Protein AF-A0A7X1X136-F1 (afdb_monomer)

Secondary structure (DSSP, 8-state):
-HHHHHHHHHHHHHHHHHHHHHH---HHHHHHHHHHHHHHHHHHHHHHHHHHHHHHHHHTT-HHHHHHHHHHHHHHHHHHHHHTGGGHHHHHHHHHHHHHHHHHHHHHHHHH-

Organism: NCBI:txid1608996

Mean predicted aligned error: 2.96 Å

Radius of gyration: 16.22 Å; Cα contacts (8 Å, |Δi|>4): 99; chains: 1; bounding box: 38×26×45 Å

Solvent-accessible surface area (backbone atoms only — not comparable to full-atom values): 5986 Å² total; per-residue (Å²): 107,71,68,58,19,51,51,50,20,52,44,31,68,77,42,34,67,61,56,47,55,77,73,49,89,52,64,74,59,44,59,55,52,58,76,46,35,68,60,62,17,50,40,43,66,48,41,48,50,30,54,54,48,51,52,51,34,58,74,67,66,40,58,71,57,56,52,51,25,48,53,53,21,47,67,66,34,45,63,56,34,61,74,26,58,87,54,51,70,61,22,52,51,52,34,50,54,51,31,34,46,38,34,27,51,41,45,47,55,62,70,78,103

Sequence (113 aa):
SLLASVAFALLFLFGGHLFVQMQTDIASVRETAFQYLPYLAVLPLIAVWSYLLDGLFIGATRAREMRNAMVISVVIAFPVAWALHGFGNHGLWISFLLFMVLRSATLGVYAWR

pLDDT: mean 95.97, std 2.24, range [80.62, 98.19]

Structure (mmCIF, N/CA/C/O backbone):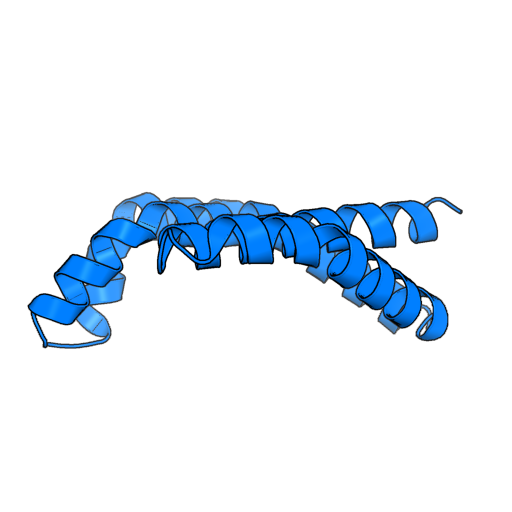
data_AF-A0A7X1X136-F1
#
_entry.id   AF-A0A7X1X136-F1
#
loop_
_atom_site.group_PDB
_atom_site.id
_atom_site.type_symbol
_atom_site.label_atom_id
_atom_site.label_alt_id
_atom_site.label_comp_id
_atom_site.label_asym_id
_atom_site.label_entity_id
_atom_site.label_seq_id
_atom_site.pdbx_PDB_ins_code
_atom_site.Cartn_x
_atom_site.Cartn_y
_atom_site.Cartn_z
_atom_site.occupancy
_atom_site.B_iso_or_equiv
_atom_site.auth_seq_id
_atom_site.auth_comp_id
_atom_site.auth_asym_id
_atom_site.auth_atom_id
_atom_site.pdbx_PDB_model_num
ATOM 1 N N . SER A 1 1 ? 10.462 -10.800 2.341 1.00 87.44 1 SER A N 1
ATOM 2 C CA . SER A 1 1 ? 10.333 -12.240 2.023 1.00 87.44 1 SER A CA 1
ATOM 3 C C . SER A 1 1 ? 8.859 -12.609 2.013 1.00 87.44 1 SER A C 1
ATOM 5 O O . SER A 1 1 ? 8.148 -12.136 2.893 1.00 87.44 1 SER A O 1
ATOM 7 N N . LEU A 1 2 ? 8.406 -13.434 1.061 1.00 92.56 2 LEU A N 1
ATOM 8 C CA . LEU A 1 2 ? 7.006 -13.877 0.972 1.00 92.56 2 LEU A CA 1
ATOM 9 C C . LEU A 1 2 ? 6.561 -14.644 2.226 1.00 92.56 2 LEU A C 1
ATOM 11 O O . LEU A 1 2 ? 5.459 -14.419 2.712 1.00 92.56 2 LEU A O 1
ATOM 15 N N . LEU A 1 3 ? 7.440 -15.473 2.801 1.00 95.38 3 LEU A N 1
ATOM 16 C CA . LEU A 1 3 ? 7.163 -16.191 4.052 1.00 95.38 3 LEU A CA 1
ATOM 17 C C . LEU A 1 3 ? 6.850 -15.230 5.202 1.00 95.38 3 LEU A C 1
ATOM 19 O O . LEU A 1 3 ? 5.877 -15.427 5.921 1.00 95.38 3 LEU A O 1
ATOM 23 N N . ALA A 1 4 ? 7.641 -14.161 5.338 1.00 94.56 4 ALA A N 1
ATOM 24 C CA . ALA A 1 4 ? 7.391 -13.136 6.346 1.00 94.56 4 ALA A CA 1
ATOM 25 C C . ALA A 1 4 ? 6.054 -12.426 6.091 1.00 94.56 4 ALA A C 1
ATOM 27 O O . ALA A 1 4 ? 5.291 -12.219 7.026 1.00 94.56 4 ALA A O 1
ATOM 28 N N . SER A 1 5 ? 5.729 -12.109 4.835 1.00 94.88 5 SER A N 1
ATOM 29 C CA . SER A 1 5 ? 4.442 -11.501 4.482 1.00 94.88 5 SER A CA 1
ATOM 30 C C . SER A 1 5 ? 3.249 -12.391 4.814 1.00 94.88 5 SER A C 1
ATOM 32 O O . SER A 1 5 ? 2.268 -11.895 5.357 1.00 94.88 5 SER A O 1
ATOM 34 N N . VAL A 1 6 ? 3.335 -13.696 4.538 1.00 96.69 6 VAL A N 1
ATOM 35 C CA . VAL A 1 6 ? 2.301 -14.669 4.922 1.00 96.69 6 VAL A CA 1
ATOM 36 C C . VAL A 1 6 ? 2.193 -14.763 6.441 1.00 96.69 6 VAL A C 1
ATOM 38 O O . VAL A 1 6 ? 1.088 -14.706 6.972 1.00 96.69 6 VAL A O 1
ATOM 41 N N . ALA A 1 7 ? 3.322 -14.831 7.150 1.00 96.81 7 ALA A N 1
ATOM 42 C CA . ALA A 1 7 ? 3.330 -14.850 8.608 1.00 96.81 7 ALA A CA 1
ATOM 43 C C . ALA A 1 7 ? 2.659 -13.598 9.193 1.00 96.81 7 ALA A C 1
ATOM 45 O O . ALA A 1 7 ? 1.776 -13.734 10.033 1.00 96.81 7 ALA A O 1
ATOM 46 N N . PHE A 1 8 ? 3.002 -12.398 8.709 1.00 95.31 8 PHE A N 1
ATOM 47 C CA . PHE A 1 8 ? 2.366 -11.146 9.131 1.00 95.31 8 PHE A CA 1
ATOM 48 C C . PHE A 1 8 ? 0.878 -11.095 8.781 1.00 95.31 8 PHE A C 1
ATOM 50 O O . PHE A 1 8 ? 0.086 -10.653 9.607 1.00 95.31 8 PHE A O 1
ATOM 57 N N . ALA A 1 9 ? 0.482 -11.576 7.601 1.00 95.94 9 ALA A N 1
ATOM 58 C CA . ALA A 1 9 ? -0.923 -11.640 7.215 1.00 95.94 9 ALA A CA 1
ATOM 59 C C . ALA A 1 9 ? -1.734 -12.513 8.185 1.00 95.94 9 ALA A C 1
ATOM 61 O O . ALA A 1 9 ? -2.779 -12.082 8.667 1.00 95.94 9 ALA A O 1
ATOM 62 N N . LEU A 1 10 ? -1.224 -13.698 8.540 1.00 96.00 10 LEU A N 1
ATOM 63 C CA . LEU A 1 10 ? -1.850 -14.571 9.540 1.00 96.00 10 LEU A CA 1
ATOM 64 C C . LEU A 1 10 ? -1.849 -13.923 10.934 1.00 96.00 10 LEU A C 1
ATOM 66 O O . LEU A 1 10 ? -2.856 -13.978 11.638 1.00 96.00 10 LEU A O 1
ATOM 70 N N . LEU A 1 11 ? -0.755 -13.258 11.315 1.00 96.44 11 LEU A N 1
ATOM 71 C CA . LEU A 1 11 ? -0.641 -12.548 12.592 1.00 96.44 11 LEU A CA 1
ATOM 72 C C . LEU A 1 11 ? -1.698 -11.450 12.725 1.00 96.44 11 LEU A C 1
ATOM 74 O O . LEU A 1 11 ? -2.326 -11.338 13.770 1.00 96.44 11 LEU A O 1
ATOM 78 N N . PHE A 1 12 ? -1.939 -10.668 11.675 1.00 94.94 12 PHE A N 1
ATOM 79 C CA . PHE A 1 12 ? -2.977 -9.639 11.692 1.00 94.94 12 PHE A CA 1
ATOM 80 C C . PHE A 1 12 ? -4.386 -10.212 11.548 1.00 94.94 12 PHE A C 1
ATOM 82 O O . PHE A 1 12 ? -5.315 -9.669 12.143 1.00 94.94 12 PHE A O 1
ATOM 89 N N . LEU A 1 13 ? -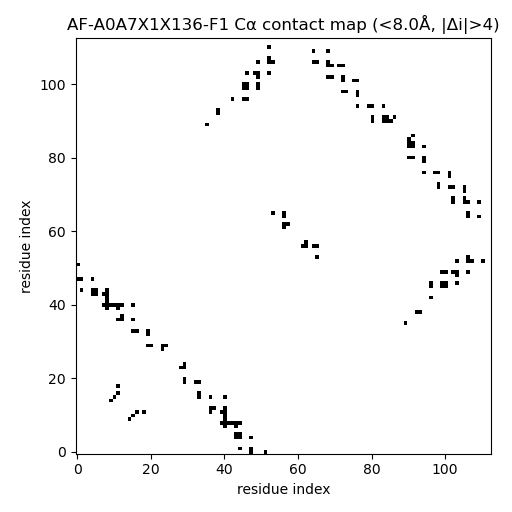4.553 -11.325 10.830 1.00 93.81 13 LEU A N 1
ATOM 90 C CA . LEU A 1 13 ? -5.845 -11.997 10.710 1.00 93.81 13 LEU A CA 1
ATOM 91 C C . LEU A 1 13 ? -6.330 -12.549 12.060 1.00 93.81 13 LEU A C 1
ATOM 93 O O . LEU A 1 13 ? -7.495 -12.369 12.405 1.00 93.81 13 LEU A O 1
ATOM 97 N N . PHE A 1 14 ? -5.445 -13.179 12.839 1.00 95.50 14 PHE A N 1
ATOM 98 C CA . PHE A 1 14 ? -5.809 -13.805 14.118 1.00 95.50 14 PHE A CA 1
ATOM 99 C C . PHE A 1 14 ? -5.515 -12.929 15.344 1.00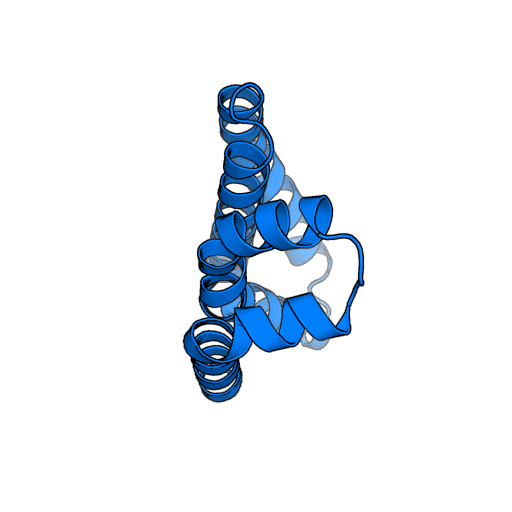 95.50 14 PHE A C 1
ATOM 101 O O . PHE A 1 14 ? -6.263 -12.951 16.317 1.00 95.50 14 PHE A O 1
ATOM 108 N N . GLY A 1 15 ? -4.441 -12.141 15.308 1.00 96.06 15 GLY A N 1
ATOM 109 C CA . GLY A 1 15 ? -3.969 -11.295 16.410 1.00 96.06 15 GLY A CA 1
ATOM 110 C C . GLY A 1 15 ? -4.228 -9.797 16.224 1.00 96.06 15 GLY A C 1
ATOM 111 O O . GLY A 1 15 ? -3.862 -9.005 17.091 1.00 96.06 15 GLY A O 1
ATOM 112 N N . GLY A 1 16 ? -4.867 -9.381 15.125 1.00 95.31 16 GLY A N 1
ATOM 113 C CA . GLY A 1 16 ? -5.069 -7.966 14.798 1.00 95.31 16 GLY A CA 1
ATOM 114 C C . GLY A 1 16 ? -5.852 -7.182 15.853 1.00 95.31 16 GLY A C 1
ATOM 115 O O . GLY A 1 16 ? -5.537 -6.024 16.113 1.00 95.31 16 GLY A O 1
ATOM 116 N N . HIS A 1 17 ? -6.823 -7.816 16.517 1.00 95.69 17 HIS A N 1
ATOM 117 C CA . HIS A 1 17 ? -7.596 -7.163 17.576 1.00 95.69 17 HIS A CA 1
ATOM 118 C C . HIS A 1 17 ? -6.729 -6.829 18.795 1.00 95.69 17 HIS A C 1
ATOM 120 O O . HIS A 1 17 ? -6.782 -5.705 19.291 1.00 95.69 17 HIS A O 1
ATOM 126 N N . LEU A 1 18 ? -5.883 -7.768 19.235 1.00 96.69 18 LEU A N 1
ATOM 127 C CA . LEU A 1 18 ? -4.930 -7.532 20.321 1.00 96.69 18 LEU A CA 1
ATOM 128 C C . LEU A 1 18 ? -3.919 -6.446 19.932 1.00 96.69 18 LEU A C 1
ATOM 130 O O . LEU A 1 18 ? -3.643 -5.550 20.723 1.00 96.69 18 LEU A O 1
ATOM 134 N N . PHE A 1 19 ? -3.416 -6.482 18.694 1.00 96.38 19 PHE A N 1
ATOM 135 C CA . PHE A 1 19 ? -2.511 -5.457 18.171 1.00 96.38 19 PHE A CA 1
ATOM 136 C C . PHE A 1 19 ? -3.115 -4.048 18.238 1.00 96.38 19 PHE A C 1
ATOM 138 O O . PHE A 1 19 ? -2.482 -3.127 18.744 1.00 96.38 19 PHE A O 1
ATOM 145 N N . VAL A 1 20 ? -4.359 -3.880 17.785 1.00 96.94 20 VAL A N 1
ATOM 146 C CA . VAL A 1 20 ? -5.069 -2.593 17.850 1.00 96.94 20 VAL A CA 1
ATOM 147 C C . VAL A 1 20 ? -5.328 -2.166 19.299 1.00 96.94 20 VAL A C 1
ATOM 149 O O . VAL A 1 20 ? -5.223 -0.981 19.613 1.00 96.94 20 VAL A O 1
ATOM 152 N N . GLN A 1 21 ? -5.623 -3.108 20.200 1.00 96.38 21 GLN A N 1
ATOM 153 C CA . GLN A 1 21 ? -5.821 -2.806 21.620 1.00 96.38 21 GLN A CA 1
ATOM 154 C C . GLN A 1 21 ? -4.550 -2.275 22.293 1.00 96.38 21 GLN A C 1
ATOM 156 O O . GLN A 1 21 ? -4.646 -1.358 23.103 1.00 96.38 21 GLN A O 1
ATOM 161 N N . MET A 1 22 ? -3.370 -2.773 21.918 1.00 97.00 22 MET A N 1
ATOM 162 C CA . MET A 1 22 ? -2.088 -2.284 22.446 1.00 97.00 22 MET A CA 1
ATOM 163 C C . MET A 1 22 ? -1.741 -0.852 21.999 1.00 97.00 22 MET A C 1
ATOM 165 O O . MET A 1 22 ? -0.895 -0.211 22.617 1.00 97.00 22 MET A O 1
ATOM 169 N N . GLN A 1 23 ? -2.398 -0.336 20.955 1.00 96.94 23 GLN A N 1
ATOM 170 C CA . GLN A 1 23 ? -2.027 0.926 20.303 1.00 96.94 23 GLN A CA 1
ATOM 171 C C . GLN A 1 23 ? -2.765 2.149 20.839 1.00 96.94 23 GLN A C 1
ATOM 173 O O . GLN A 1 23 ? -2.282 3.272 20.709 1.00 96.94 23 GLN A O 1
ATOM 178 N N . THR A 1 24 ? -3.949 1.963 21.409 1.00 96.06 24 THR A N 1
ATOM 179 C CA . THR A 1 24 ? -4.769 3.055 21.938 1.00 96.06 24 THR A CA 1
ATOM 180 C C . THR A 1 24 ? -5.807 2.501 22.894 1.00 96.06 24 THR A C 1
ATOM 182 O O . THR A 1 24 ? -6.306 1.411 22.645 1.00 96.06 24 THR A O 1
ATOM 185 N N . ASP A 1 25 ? -6.185 3.256 23.925 1.00 96.25 25 ASP A N 1
ATOM 186 C CA . ASP A 1 25 ? -7.279 2.913 24.847 1.00 96.25 25 ASP A CA 1
ATOM 187 C C . ASP A 1 25 ? -8.633 3.523 24.464 1.00 96.25 25 ASP A C 1
ATOM 189 O O . ASP A 1 25 ? -9.648 3.268 25.112 1.00 96.25 25 ASP A O 1
ATOM 193 N N . ILE A 1 26 ? -8.686 4.301 23.381 1.00 98.06 26 ILE A N 1
ATOM 194 C CA . ILE A 1 26 ? -9.915 4.963 22.941 1.00 98.06 26 ILE A CA 1
ATOM 195 C C . ILE A 1 26 ? -10.808 3.950 22.210 1.00 98.06 26 ILE A C 1
ATOM 197 O O . ILE A 1 26 ? -10.496 3.516 21.099 1.00 98.06 26 ILE A O 1
ATOM 201 N N . ALA A 1 27 ? -11.949 3.603 22.816 1.00 96.62 27 ALA A N 1
ATOM 202 C CA . ALA A 1 27 ? -12.866 2.580 22.303 1.00 96.62 27 ALA A CA 1
ATOM 203 C C . ALA A 1 27 ? -13.343 2.851 20.864 1.00 96.62 27 ALA A C 1
ATOM 205 O O . ALA A 1 27 ? -13.250 1.971 20.012 1.00 96.62 27 ALA A O 1
ATOM 206 N N . SER A 1 28 ? -13.753 4.086 20.560 1.00 96.88 28 SER A N 1
ATOM 207 C CA . SER A 1 28 ? -14.221 4.470 19.218 1.00 96.88 28 SER A CA 1
ATOM 208 C C . SER A 1 28 ? -13.139 4.338 18.137 1.00 96.88 28 SER A C 1
ATOM 210 O O . SER A 1 28 ? -13.432 3.991 16.989 1.00 96.88 28 SER A O 1
ATOM 212 N N . VAL A 1 29 ? -11.870 4.563 18.494 1.00 96.31 29 VAL A N 1
ATOM 213 C CA . VAL A 1 29 ? -10.732 4.388 17.578 1.00 96.31 29 VAL A CA 1
ATOM 214 C C . VAL A 1 29 ? -10.474 2.903 17.329 1.00 96.31 29 VAL A C 1
ATOM 216 O O . VAL A 1 29 ? -10.262 2.512 16.181 1.00 96.31 29 VAL A O 1
ATOM 219 N N . ARG A 1 30 ? -10.547 2.062 18.372 1.00 96.94 30 ARG A N 1
ATOM 220 C CA . ARG A 1 30 ? -10.403 0.601 18.245 1.00 96.94 30 ARG A CA 1
ATOM 221 C C . ARG A 1 30 ? -11.483 0.008 17.344 1.00 96.94 30 ARG A C 1
ATOM 223 O O . ARG A 1 30 ? -11.147 -0.706 16.406 1.00 96.94 30 ARG A O 1
ATOM 230 N N . GLU A 1 31 ? -12.750 0.342 17.589 1.00 96.44 31 GLU A N 1
ATOM 231 C CA . GLU A 1 31 ? -13.882 -0.135 16.780 1.00 96.44 31 GLU A CA 1
ATOM 232 C C . GLU A 1 31 ? -13.709 0.224 15.305 1.00 96.44 31 GLU A C 1
ATOM 234 O O . GLU A 1 31 ? -13.876 -0.628 14.432 1.00 96.44 31 GLU A O 1
ATOM 239 N N . THR A 1 32 ? -13.289 1.461 15.034 1.00 96.00 32 THR A N 1
ATOM 240 C CA . THR A 1 32 ? -12.975 1.904 13.675 1.00 96.00 32 THR A CA 1
ATOM 241 C C . THR A 1 32 ? -11.833 1.075 13.087 1.00 96.00 32 THR A C 1
ATOM 243 O O . THR A 1 32 ? -11.960 0.552 11.987 1.00 96.00 32 THR A O 1
ATOM 246 N N . ALA A 1 33 ? -10.723 0.903 13.807 1.00 96.19 33 ALA A N 1
ATOM 247 C CA . ALA A 1 33 ? -9.563 0.156 13.322 1.0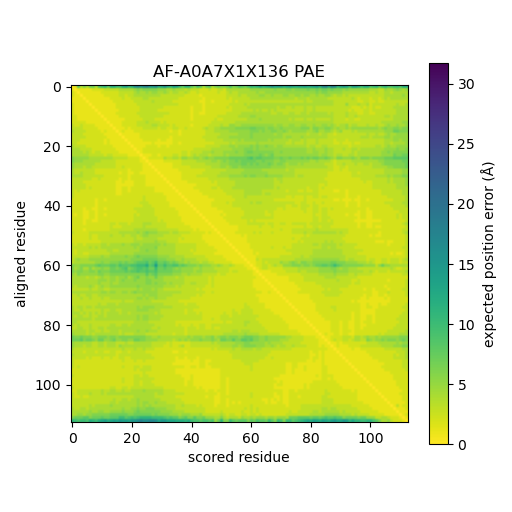0 96.19 33 ALA A CA 1
ATOM 248 C C . ALA A 1 33 ? -9.870 -1.328 13.052 1.00 96.19 33 ALA A C 1
ATOM 250 O O . ALA A 1 33 ? -9.384 -1.874 12.059 1.00 96.19 33 ALA A O 1
ATOM 251 N N . PHE A 1 34 ? -10.711 -1.968 13.870 1.00 96.88 34 PHE A N 1
ATOM 252 C CA . PHE A 1 34 ? -11.129 -3.358 13.664 1.00 96.88 34 PHE A CA 1
ATOM 253 C C . PHE A 1 34 ? -11.820 -3.562 12.311 1.00 96.88 34 PHE A C 1
ATOM 255 O O . PHE A 1 34 ? -11.545 -4.552 11.634 1.00 96.88 34 PHE A O 1
ATOM 262 N N . GLN A 1 35 ? -12.633 -2.598 11.862 1.00 96.94 35 GLN A N 1
ATOM 263 C CA . GLN A 1 35 ? -13.298 -2.656 10.552 1.00 96.94 35 GLN A CA 1
ATOM 264 C C . GLN A 1 35 ? -12.303 -2.708 9.380 1.00 96.94 35 GLN A C 1
ATOM 266 O O . GLN A 1 35 ? -12.617 -3.265 8.328 1.00 96.94 35 GLN A O 1
ATOM 271 N N . TYR A 1 36 ? -11.096 -2.156 9.551 1.00 96.94 36 TYR A N 1
ATOM 272 C CA . TYR A 1 36 ? -10.076 -2.099 8.500 1.00 96.94 36 TYR A CA 1
ATOM 273 C C . TYR A 1 36 ? -8.967 -3.150 8.647 1.00 96.94 36 TYR A C 1
ATOM 275 O O . TYR A 1 36 ? -8.086 -3.224 7.787 1.00 96.94 36 TYR A O 1
ATOM 283 N N . LEU A 1 37 ? -9.024 -4.009 9.672 1.00 96.25 37 LEU A N 1
ATOM 284 C CA . LEU A 1 37 ? -8.067 -5.105 9.859 1.00 96.25 37 LEU A CA 1
ATOM 285 C C . LEU A 1 37 ? -7.902 -6.012 8.630 1.00 96.25 37 LEU A C 1
ATOM 287 O O . LEU A 1 37 ? -6.760 -6.364 8.342 1.00 96.25 37 LEU A O 1
ATOM 291 N N . PRO A 1 38 ? -8.954 -6.362 7.858 1.00 96.62 38 PRO A N 1
ATOM 292 C CA . PRO A 1 38 ? -8.777 -7.181 6.659 1.00 96.62 38 PRO A CA 1
ATOM 293 C C . PRO A 1 38 ? -7.836 -6.549 5.622 1.00 96.62 38 PRO A C 1
ATOM 295 O O . PRO A 1 38 ? -7.001 -7.245 5.042 1.00 96.62 38 PRO A O 1
ATOM 298 N N . TYR A 1 39 ? -7.912 -5.226 5.428 1.00 97.75 39 TYR A N 1
ATOM 299 C CA . TYR A 1 39 ? -7.007 -4.503 4.527 1.00 97.75 39 TYR A CA 1
ATOM 300 C C . TYR A 1 39 ? -5.567 -4.528 5.042 1.00 97.75 39 TYR A C 1
ATOM 302 O O . TYR A 1 39 ? -4.624 -4.740 4.278 1.00 97.75 39 TYR A O 1
ATOM 310 N N . LEU A 1 40 ? -5.400 -4.358 6.353 1.00 96.19 40 LEU A N 1
ATOM 311 C CA . LEU A 1 40 ? -4.100 -4.415 7.006 1.00 96.19 40 LEU A CA 1
ATOM 312 C C . LEU A 1 40 ? -3.492 -5.828 6.937 1.00 96.19 40 LEU A C 1
ATOM 314 O O . LEU A 1 40 ? -2.292 -5.962 6.715 1.00 96.19 40 LEU A O 1
ATOM 318 N N . ALA A 1 41 ? -4.310 -6.876 7.048 1.00 96.56 41 ALA A N 1
ATOM 319 C CA . ALA A 1 41 ? -3.873 -8.266 6.947 1.00 96.56 41 ALA A CA 1
ATOM 320 C C . ALA A 1 41 ? -3.435 -8.653 5.525 1.00 96.56 41 ALA A C 1
ATOM 322 O O . ALA A 1 41 ? -2.461 -9.385 5.367 1.00 96.56 41 ALA A O 1
ATOM 323 N N . VAL A 1 42 ? -4.105 -8.154 4.478 1.00 97.25 42 VAL A N 1
ATOM 324 C CA . VAL A 1 42 ? -3.721 -8.451 3.082 1.00 97.25 42 VAL A CA 1
ATOM 325 C C . VAL A 1 42 ? -2.543 -7.600 2.592 1.00 97.25 42 VAL A C 1
ATOM 327 O O . VAL A 1 42 ? -1.798 -8.027 1.707 1.00 97.25 42 VAL A O 1
ATOM 330 N N . LEU A 1 43 ? -2.327 -6.416 3.178 1.00 97.25 43 LEU A N 1
ATOM 331 C CA . LEU A 1 43 ? -1.293 -5.468 2.755 1.00 97.25 43 LEU A CA 1
ATOM 332 C C . LEU A 1 43 ? 0.107 -6.101 2.598 1.00 97.25 43 LEU A C 1
ATOM 334 O O . LEU A 1 43 ? 0.713 -5.882 1.546 1.00 97.25 43 LEU A O 1
ATOM 338 N N . PRO A 1 44 ? 0.642 -6.904 3.545 1.00 96.56 44 PRO A N 1
ATOM 339 C CA . PRO A 1 44 ? 1.965 -7.514 3.403 1.00 96.56 44 PRO A CA 1
ATOM 340 C C . PRO A 1 44 ? 2.101 -8.429 2.182 1.00 96.56 44 PRO A C 1
ATOM 342 O O . PRO A 1 44 ? 3.191 -8.522 1.618 1.00 96.56 44 PRO A O 1
ATOM 345 N N . LEU A 1 45 ? 1.022 -9.104 1.771 1.00 97.25 45 LEU A N 1
ATOM 346 C CA . LEU A 1 45 ? 1.009 -10.001 0.608 1.00 97.25 45 LEU A CA 1
ATOM 347 C C . LEU A 1 45 ? 1.054 -9.226 -0.710 1.00 97.25 45 LEU A C 1
ATOM 349 O O . LEU A 1 45 ? 1.641 -9.693 -1.684 1.00 97.25 45 LEU A O 1
ATOM 353 N N . ILE A 1 46 ? 0.455 -8.037 -0.727 1.00 97.50 46 ILE A N 1
ATOM 354 C CA . ILE A 1 46 ? 0.439 -7.150 -1.889 1.00 97.50 46 ILE A CA 1
ATOM 355 C C . ILE A 1 46 ? 1.758 -6.369 -1.979 1.00 97.50 46 ILE A C 1
ATOM 357 O O . ILE A 1 46 ? 2.411 -6.362 -3.018 1.00 97.50 46 ILE A O 1
ATOM 361 N N . ALA A 1 47 ? 2.192 -5.747 -0.881 1.00 96.69 47 ALA A N 1
ATOM 362 C CA . ALA A 1 47 ? 3.329 -4.827 -0.878 1.00 96.69 47 ALA A CA 1
ATOM 363 C C . ALA A 1 47 ? 4.702 -5.518 -1.006 1.00 96.69 47 ALA A C 1
ATOM 365 O O . ALA A 1 47 ? 5.684 -4.878 -1.394 1.00 96.69 47 ALA A O 1
ATOM 366 N N . VAL A 1 48 ? 4.803 -6.821 -0.706 1.00 97.19 48 VAL A N 1
ATOM 367 C CA . VAL A 1 48 ? 6.082 -7.558 -0.760 1.00 97.19 48 VAL A CA 1
ATOM 368 C C . VAL A 1 48 ? 6.753 -7.486 -2.127 1.00 97.19 48 VAL A C 1
ATOM 370 O O . VAL A 1 48 ? 7.978 -7.395 -2.204 1.00 97.19 48 VAL A O 1
ATOM 373 N N . TRP A 1 49 ? 5.961 -7.484 -3.197 1.00 96.81 49 TRP A N 1
ATOM 374 C CA . TRP A 1 49 ? 6.456 -7.462 -4.567 1.00 96.81 49 TRP A CA 1
ATOM 375 C C . TRP A 1 49 ? 7.078 -6.114 -4.915 1.00 96.81 49 TRP A C 1
ATOM 377 O O . TRP A 1 49 ? 8.177 -6.077 -5.462 1.00 96.81 49 TRP A O 1
ATOM 387 N N . SER A 1 50 ? 6.427 -5.004 -4.541 1.00 94.56 50 SER A N 1
ATOM 388 C CA . SER A 1 50 ? 7.000 -3.670 -4.743 1.00 94.56 50 SER A CA 1
ATOM 389 C C . SER A 1 50 ? 8.292 -3.498 -3.954 1.00 94.56 50 SER A C 1
ATOM 391 O O . SER A 1 50 ? 9.257 -3.005 -4.514 1.00 94.56 50 SER A O 1
ATOM 393 N N . TYR A 1 51 ? 8.363 -3.975 -2.707 1.00 94.62 51 TYR A N 1
ATOM 394 C CA . TYR A 1 51 ? 9.582 -3.837 -1.903 1.00 94.62 51 TYR A CA 1
ATOM 395 C C . TYR A 1 51 ? 10.743 -4.700 -2.410 1.00 94.62 51 TYR A C 1
ATOM 397 O O . TYR A 1 51 ? 11.894 -4.267 -2.366 1.00 94.62 51 TYR A O 1
ATOM 405 N N . LEU A 1 52 ? 10.461 -5.908 -2.909 1.00 95.44 52 LEU A N 1
ATOM 406 C CA . LEU A 1 52 ? 11.482 -6.763 -3.520 1.00 95.44 52 LEU A CA 1
ATOM 407 C C . LEU A 1 52 ? 12.053 -6.113 -4.783 1.00 95.44 52 LEU A C 1
ATOM 409 O O . LEU A 1 52 ? 13.271 -6.062 -4.954 1.00 95.44 52 LEU A O 1
ATOM 413 N N . LEU A 1 53 ? 11.174 -5.596 -5.644 1.00 95.31 53 LEU A N 1
ATOM 414 C CA . LEU A 1 53 ? 11.581 -4.917 -6.867 1.00 95.31 53 LEU A CA 1
ATOM 415 C C . LEU A 1 53 ? 12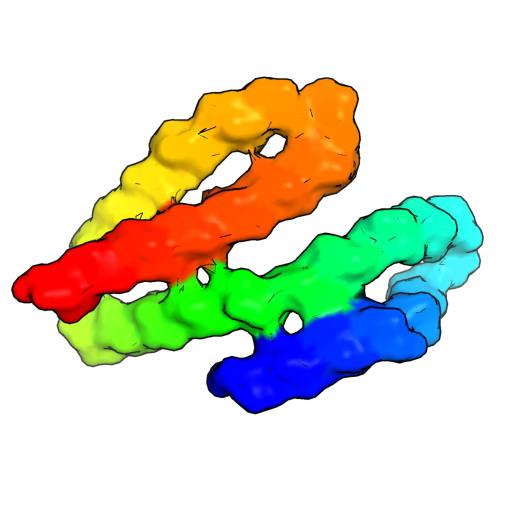.314 -3.609 -6.552 1.00 95.31 53 LEU A C 1
ATOM 417 O O . LEU A 1 53 ? 13.385 -3.392 -7.102 1.00 95.31 53 LEU A O 1
ATOM 421 N N . ASP A 1 54 ? 11.829 -2.787 -5.620 1.00 94.25 54 ASP A N 1
ATOM 422 C CA . ASP A 1 54 ? 12.532 -1.575 -5.177 1.00 94.25 54 ASP A CA 1
ATOM 423 C C . ASP A 1 54 ? 13.983 -1.907 -4.767 1.00 94.25 54 ASP A C 1
AT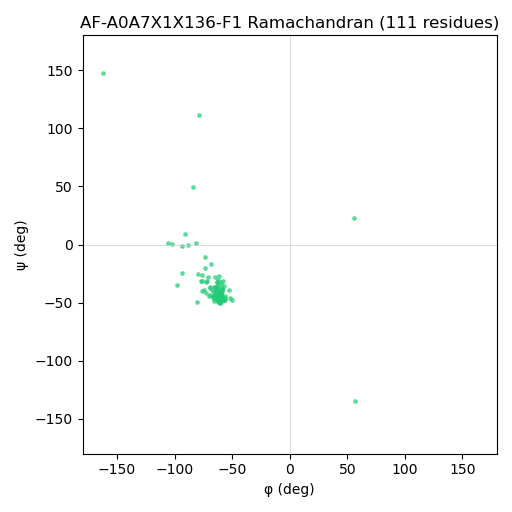OM 425 O O . ASP A 1 54 ? 14.919 -1.262 -5.235 1.00 94.25 54 ASP A O 1
ATOM 429 N N . GLY A 1 55 ? 14.194 -2.970 -3.979 1.00 93.81 55 GLY A N 1
ATOM 430 C CA . GLY A 1 55 ? 15.533 -3.436 -3.599 1.00 93.81 55 GLY A CA 1
ATOM 431 C C . GLY A 1 55 ? 16.408 -3.843 -4.792 1.00 93.81 55 GLY A C 1
ATOM 432 O O . GLY A 1 55 ? 17.583 -3.476 -4.844 1.00 93.81 55 GLY A O 1
ATOM 433 N N . LEU A 1 56 ? 15.835 -4.540 -5.779 1.00 94.81 56 LEU A N 1
ATOM 434 C CA . LEU A 1 56 ? 16.521 -4.904 -7.025 1.00 94.81 56 LEU A CA 1
ATOM 435 C C . LEU A 1 56 ? 16.949 -3.663 -7.824 1.00 94.81 56 LEU A C 1
ATOM 437 O O . LEU A 1 56 ? 18.105 -3.560 -8.229 1.00 94.81 56 LEU A O 1
ATOM 441 N N . PHE A 1 57 ? 16.036 -2.714 -8.044 1.00 94.50 57 PHE A N 1
ATOM 442 C CA . PHE A 1 57 ? 16.308 -1.503 -8.827 1.00 94.50 57 PHE A CA 1
ATOM 443 C C . PHE A 1 57 ? 17.302 -0.573 -8.125 1.00 94.50 57 PHE A C 1
ATOM 445 O O . PHE A 1 57 ? 18.177 -0.011 -8.788 1.00 94.50 57 PHE A O 1
ATOM 452 N N . ILE A 1 58 ? 17.204 -0.434 -6.799 1.00 94.19 58 ILE A N 1
ATOM 453 C CA . ILE A 1 58 ? 18.167 0.324 -5.992 1.00 94.19 58 ILE A CA 1
ATOM 454 C C . ILE A 1 58 ? 19.550 -0.329 -6.076 1.00 94.19 58 ILE A C 1
ATOM 456 O O . ILE A 1 58 ? 20.522 0.365 -6.371 1.00 94.19 58 ILE A O 1
ATOM 460 N N . GLY A 1 59 ? 19.639 -1.652 -5.894 1.00 95.06 59 GLY A 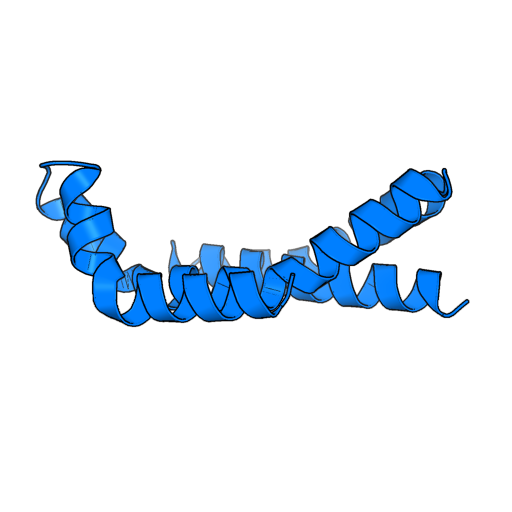N 1
ATOM 461 C CA . GLY A 1 59 ? 20.899 -2.396 -5.998 1.00 95.06 59 GLY A CA 1
ATOM 462 C C . GLY A 1 59 ? 21.530 -2.320 -7.392 1.00 95.06 59 GLY A C 1
ATOM 463 O O . GLY A 1 59 ? 22.746 -2.214 -7.514 1.00 95.06 59 GLY A O 1
ATOM 464 N N . ALA A 1 60 ? 20.709 -2.289 -8.444 1.00 94.00 60 ALA A N 1
ATOM 465 C CA . ALA A 1 60 ? 21.148 -2.091 -9.825 1.00 94.00 60 ALA A CA 1
ATOM 466 C C . ALA A 1 60 ? 21.396 -0.614 -10.193 1.00 94.00 60 ALA A C 1
ATOM 468 O O . ALA A 1 60 ? 21.709 -0.315 -11.345 1.00 94.00 60 ALA A O 1
ATOM 469 N N . THR A 1 61 ? 21.232 0.335 -9.262 1.00 94.69 61 THR A N 1
ATOM 470 C CA . THR A 1 61 ? 21.344 1.792 -9.493 1.00 94.69 61 THR A CA 1
ATOM 471 C C . THR A 1 61 ? 20.417 2.337 -10.595 1.00 94.69 61 THR A C 1
ATOM 473 O O . THR A 1 61 ? 20.623 3.420 -11.143 1.00 94.69 61 THR A O 1
ATOM 476 N N . ARG A 1 62 ? 19.324 1.624 -10.891 1.00 92.88 62 ARG A N 1
ATOM 477 C CA . ARG A 1 62 ? 18.336 1.925 -11.943 1.00 92.88 62 ARG A CA 1
ATOM 478 C C . ARG A 1 62 ? 17.263 2.926 -11.468 1.00 92.88 62 ARG A C 1
ATOM 480 O O . ARG A 1 62 ? 16.058 2.737 -11.643 1.00 92.88 62 ARG A O 1
ATOM 487 N N . ALA A 1 63 ? 17.690 4.043 -10.871 1.00 92.38 63 ALA A N 1
ATOM 488 C CA . ALA A 1 63 ? 16.792 5.020 -10.235 1.00 92.38 63 ALA A CA 1
ATOM 489 C C . ALA A 1 63 ? 15.800 5.689 -11.211 1.00 92.38 63 ALA A C 1
ATOM 491 O O . ALA A 1 63 ? 14.681 6.045 -10.831 1.00 92.38 63 ALA A O 1
ATOM 492 N N . ARG A 1 64 ? 16.188 5.855 -12.486 1.00 93.69 64 ARG A N 1
ATOM 493 C CA . ARG A 1 64 ? 15.340 6.486 -13.512 1.00 93.69 64 ARG A CA 1
ATOM 494 C C . ARG A 1 64 ? 14.075 5.674 -13.787 1.00 93.69 64 ARG A C 1
ATOM 496 O O . ARG A 1 64 ? 13.000 6.255 -13.914 1.00 93.69 64 ARG A O 1
ATOM 503 N N . GLU A 1 65 ? 14.201 4.356 -13.877 1.00 94.19 65 GLU A N 1
ATOM 504 C CA . GLU A 1 65 ? 13.068 3.465 -14.147 1.00 94.19 65 GLU A CA 1
ATOM 505 C C . GLU A 1 65 ? 12.182 3.328 -12.924 1.00 94.19 65 GLU A C 1
ATOM 507 O O . GLU A 1 65 ? 10.966 3.416 -13.061 1.00 94.19 65 GLU A O 1
ATOM 512 N N . MET A 1 66 ? 12.778 3.251 -11.730 1.00 94.50 66 MET A N 1
ATOM 513 C CA . MET A 1 66 ? 12.025 3.259 -10.479 1.00 94.50 66 MET A CA 1
ATOM 514 C C . MET A 1 66 ? 11.138 4.508 -10.375 1.00 94.50 66 MET A C 1
ATOM 516 O O . MET A 1 66 ? 9.935 4.409 -10.136 1.00 94.50 66 MET A O 1
ATOM 520 N N . ARG A 1 67 ? 11.692 5.695 -10.659 1.00 95.62 67 ARG A N 1
ATOM 521 C CA . ARG A 1 67 ? 10.920 6.947 -10.692 1.00 95.62 67 ARG A CA 1
ATOM 522 C C . ARG A 1 67 ? 9.806 6.912 -11.742 1.00 95.62 67 ARG A C 1
ATOM 524 O O . ARG A 1 67 ? 8.680 7.304 -11.446 1.00 95.62 67 ARG A O 1
ATOM 531 N N . ASN A 1 68 ? 10.106 6.476 -12.965 1.00 96.50 68 ASN A N 1
ATOM 532 C CA . ASN A 1 68 ? 9.113 6.444 -14.040 1.00 96.50 68 ASN A CA 1
ATOM 533 C C . ASN A 1 68 ? 7.965 5.468 -13.719 1.00 96.50 68 ASN A C 1
ATOM 535 O O . ASN A 1 68 ? 6.803 5.825 -13.900 1.00 96.50 68 ASN A O 1
ATOM 539 N N . ALA A 1 69 ? 8.271 4.286 -13.178 1.00 95.75 69 ALA A N 1
ATOM 540 C CA . ALA A 1 69 ? 7.281 3.304 -12.733 1.00 95.75 69 ALA A CA 1
ATOM 541 C C . ALA A 1 69 ? 6.353 3.873 -11.648 1.00 95.75 69 ALA A C 1
ATOM 543 O O . ALA A 1 69 ? 5.135 3.695 -11.714 1.00 95.75 69 ALA A O 1
ATOM 544 N N . MET A 1 70 ? 6.910 4.627 -10.692 1.00 95.56 70 MET A N 1
ATOM 545 C CA . MET A 1 70 ? 6.132 5.310 -9.654 1.00 95.56 70 MET A CA 1
ATOM 546 C C . MET A 1 70 ? 5.156 6.330 -10.238 1.00 95.56 70 MET A C 1
ATOM 548 O O . MET A 1 70 ? 3.976 6.306 -9.894 1.00 95.56 70 MET A O 1
ATOM 552 N N . VAL A 1 71 ? 5.622 7.194 -11.145 1.00 97.69 71 VAL A N 1
ATOM 553 C CA . VAL A 1 71 ? 4.767 8.205 -11.789 1.00 97.69 71 VAL A CA 1
ATOM 554 C C . VAL A 1 71 ? 3.639 7.536 -12.572 1.00 97.69 71 VAL A C 1
ATOM 556 O O . VAL A 1 71 ? 2.481 7.911 -12.405 1.00 97.69 71 VAL A O 1
ATOM 559 N N . ILE A 1 72 ? 3.952 6.509 -13.367 1.00 97.50 72 ILE A N 1
ATOM 560 C CA . ILE A 1 72 ? 2.948 5.747 -14.124 1.00 97.50 72 ILE A CA 1
ATOM 561 C C . ILE A 1 72 ? 1.919 5.121 -13.172 1.00 97.50 72 ILE A C 1
ATOM 563 O O . ILE A 1 72 ? 0.718 5.242 -13.401 1.00 97.50 72 ILE A O 1
ATOM 567 N N . SER A 1 73 ? 2.373 4.509 -12.076 1.00 97.38 73 SER A N 1
ATOM 568 C CA . SER A 1 73 ? 1.486 3.895 -11.081 1.00 97.38 73 SER A CA 1
ATOM 569 C C . SER A 1 73 ? 0.529 4.906 -10.455 1.00 97.38 73 SER A C 1
ATOM 571 O O . SER A 1 73 ? -0.653 4.608 -10.312 1.00 97.38 73 SER A O 1
ATOM 573 N N . VAL A 1 74 ? 1.007 6.109 -10.115 1.00 97.44 74 VAL A N 1
ATOM 574 C CA . VAL A 1 74 ? 0.156 7.183 -9.577 1.00 97.44 74 VAL A CA 1
ATOM 575 C C . VAL A 1 74 ? -0.855 7.650 -10.618 1.00 97.44 74 VAL A C 1
ATOM 577 O O . VAL A 1 74 ? -2.035 7.754 -10.301 1.00 97.44 74 VAL A O 1
ATOM 580 N N . VAL A 1 75 ? -0.424 7.896 -11.858 1.00 98.12 75 VAL A N 1
ATOM 581 C CA . VAL A 1 75 ? -1.311 8.356 -12.940 1.00 98.12 75 VAL A CA 1
ATOM 582 C C . VAL A 1 75 ? -2.441 7.356 -13.197 1.00 98.12 75 VAL A C 1
ATOM 584 O O . VAL A 1 75 ? -3.576 7.769 -13.415 1.00 98.12 75 VAL A O 1
ATOM 587 N N . ILE A 1 76 ? -2.157 6.053 -13.121 1.00 97.50 76 ILE A N 1
ATOM 588 C CA . ILE A 1 76 ? -3.168 4.999 -13.289 1.00 97.50 76 ILE A CA 1
ATOM 589 C C . ILE A 1 76 ? -4.051 4.861 -12.040 1.00 97.50 76 ILE A C 1
ATOM 591 O O . ILE A 1 76 ? -5.258 4.667 -12.162 1.00 97.50 76 ILE A O 1
ATOM 595 N N . ALA A 1 77 ? -3.479 4.960 -10.836 1.00 97.38 77 ALA A N 1
ATOM 596 C CA . ALA A 1 77 ? -4.231 4.818 -9.589 1.00 97.38 77 ALA A CA 1
ATOM 597 C C . ALA A 1 77 ? -5.153 6.017 -9.310 1.00 97.38 77 ALA A C 1
ATOM 599 O O . ALA A 1 77 ? -6.205 5.853 -8.693 1.00 97.38 77 ALA A O 1
ATOM 600 N N . PHE A 1 78 ? -4.773 7.220 -9.749 1.00 97.62 78 PHE A N 1
ATOM 601 C CA . PHE A 1 78 ? -5.441 8.466 -9.374 1.00 97.62 78 PHE A CA 1
ATOM 602 C C . PHE A 1 78 ? -6.922 8.536 -9.787 1.00 97.62 78 PHE A C 1
ATOM 604 O O . PHE A 1 78 ? -7.733 8.873 -8.926 1.00 97.62 78 PHE A O 1
ATOM 611 N N . PRO A 1 79 ? -7.338 8.173 -11.019 1.00 97.94 79 PRO A N 1
ATOM 612 C CA . PRO A 1 79 ? -8.756 8.149 -11.384 1.00 97.94 79 PRO A CA 1
ATOM 613 C C . PRO A 1 79 ? -9.589 7.218 -10.497 1.00 97.94 79 PRO A C 1
ATOM 615 O O . PRO A 1 79 ? -10.712 7.559 -10.129 1.00 97.94 79 PRO A O 1
ATOM 618 N N . VAL A 1 80 ? -9.031 6.065 -10.113 1.00 97.31 80 VAL A N 1
ATOM 619 C CA . VAL A 1 80 ? -9.708 5.119 -9.216 1.00 97.31 80 VAL A CA 1
ATOM 620 C C . VAL A 1 80 ? -9.809 5.702 -7.810 1.00 97.31 80 VAL A C 1
ATOM 622 O O . VAL A 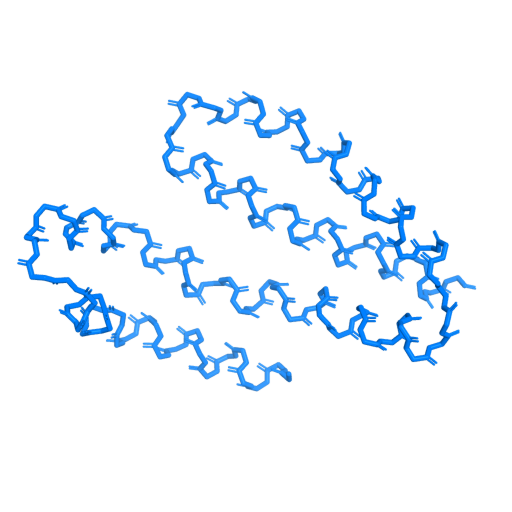1 80 ? -10.879 5.664 -7.209 1.00 97.31 80 VAL A O 1
ATOM 625 N N . ALA A 1 81 ? -8.735 6.315 -7.311 1.00 97.12 81 ALA A N 1
ATOM 626 C CA . ALA A 1 81 ? -8.747 6.987 -6.016 1.00 97.12 81 ALA A CA 1
ATOM 627 C C . ALA A 1 81 ? -9.757 8.139 -5.966 1.00 97.12 81 ALA A C 1
ATOM 629 O O . ALA A 1 81 ? -10.495 8.280 -4.992 1.00 97.12 81 ALA A O 1
ATOM 630 N N . TRP A 1 82 ? -9.846 8.920 -7.043 1.00 97.56 82 TRP A N 1
ATOM 631 C CA . TRP A 1 82 ? -10.834 9.982 -7.182 1.00 97.56 82 TRP A CA 1
ATOM 632 C C . TRP A 1 82 ? -12.264 9.434 -7.195 1.00 97.56 82 TRP A C 1
ATOM 634 O O . TRP A 1 82 ? -13.127 9.958 -6.497 1.00 97.56 82 TRP A O 1
ATOM 644 N N . ALA A 1 83 ? -12.525 8.351 -7.932 1.00 97.75 83 ALA A N 1
ATOM 645 C CA . ALA A 1 83 ? -13.838 7.705 -7.946 1.00 97.75 83 ALA A CA 1
ATOM 646 C C . ALA A 1 83 ? -14.234 7.147 -6.566 1.00 97.75 83 ALA A C 1
ATOM 648 O O . ALA A 1 83 ? -15.410 7.151 -6.206 1.00 97.75 83 ALA A O 1
ATOM 649 N N . LEU A 1 84 ? -13.253 6.709 -5.774 1.00 97.44 84 LEU A N 1
ATOM 650 C CA . LEU A 1 84 ? -13.465 6.130 -4.451 1.00 97.44 84 LEU A CA 1
ATOM 651 C C . LEU A 1 84 ? -13.482 7.153 -3.301 1.00 97.44 84 LEU A C 1
ATOM 653 O O . LEU A 1 84 ? -13.700 6.753 -2.156 1.00 97.44 84 LEU A O 1
ATOM 657 N N . HIS A 1 85 ? -13.299 8.454 -3.560 1.00 94.25 85 HIS A N 1
ATOM 658 C CA . HIS A 1 85 ? -13.176 9.463 -2.493 1.00 94.25 85 HIS A CA 1
ATOM 659 C C . HIS A 1 85 ? -14.396 9.514 -1.551 1.00 94.25 85 HIS A C 1
ATOM 661 O O . HIS A 1 85 ? -14.246 9.783 -0.361 1.00 94.25 85 HIS A O 1
ATOM 667 N N . GLY A 1 86 ? -15.599 9.218 -2.060 1.00 96.31 86 GLY A N 1
ATOM 668 C CA . GLY A 1 86 ? -16.843 9.223 -1.281 1.00 96.31 86 GLY A CA 1
ATOM 669 C C . GLY A 1 86 ? -17.004 8.042 -0.314 1.00 96.31 86 GLY A C 1
ATOM 670 O O . GLY A 1 86 ? -17.891 8.069 0.531 1.00 96.31 86 GLY A O 1
ATOM 671 N N . PHE A 1 87 ? -16.151 7.015 -0.401 1.00 96.38 87 PHE A N 1
ATOM 672 C CA . PHE A 1 87 ? -16.237 5.796 0.420 1.00 96.38 87 PHE A CA 1
ATOM 673 C C . PHE A 1 87 ? -15.429 5.878 1.726 1.00 96.38 87 PHE A C 1
ATOM 675 O O . PHE A 1 87 ? -15.244 4.869 2.414 1.00 96.38 87 PHE A O 1
ATOM 682 N N . GLY A 1 88 ? -14.902 7.058 2.064 1.00 95.56 88 GLY A N 1
ATOM 683 C CA . GLY A 1 88 ? -14.092 7.268 3.261 1.00 95.56 88 GLY A CA 1
ATOM 684 C C . GLY A 1 88 ? -12.877 6.337 3.314 1.00 95.56 88 GLY A C 1
ATOM 685 O O . GLY A 1 88 ? -12.176 6.128 2.321 1.00 95.56 88 GLY A O 1
ATOM 686 N N . ASN A 1 89 ? -12.632 5.739 4.480 1.00 96.62 89 ASN A N 1
ATOM 687 C CA . ASN A 1 89 ? -11.454 4.901 4.714 1.00 96.62 89 ASN A CA 1
ATOM 688 C C . ASN A 1 89 ? -11.429 3.622 3.860 1.00 96.62 89 ASN A C 1
ATOM 690 O O . ASN A 1 89 ? -10.344 3.153 3.524 1.00 96.62 89 ASN A O 1
ATOM 694 N N . HIS A 1 90 ? -12.580 3.067 3.460 1.00 97.31 90 HIS A N 1
ATOM 695 C CA . HIS A 1 90 ? -12.595 1.940 2.518 1.00 97.31 90 HIS A CA 1
ATOM 696 C C . HIS A 1 90 ? -12.022 2.352 1.164 1.00 97.31 90 HIS A C 1
ATOM 698 O O . HIS A 1 90 ? -11.158 1.662 0.623 1.00 97.31 90 HIS A O 1
ATOM 704 N N . GLY A 1 91 ? -12.445 3.514 0.658 1.00 97.62 91 GLY A N 1
ATOM 705 C CA . GLY A 1 91 ? -11.908 4.079 -0.575 1.00 97.62 91 GLY A CA 1
ATOM 706 C C . GLY A 1 91 ? -10.405 4.326 -0.485 1.00 97.62 91 GLY A C 1
ATOM 707 O O . GLY A 1 91 ? -9.666 3.963 -1.403 1.00 97.62 91 GLY A O 1
ATOM 708 N N . LEU A 1 92 ? -9.935 4.852 0.650 1.00 96.81 92 LEU A N 1
ATOM 709 C CA . LEU A 1 92 ? -8.510 5.069 0.910 1.00 96.81 92 LEU A CA 1
ATOM 710 C C . LEU A 1 92 ? -7.708 3.760 0.879 1.00 96.81 92 LEU A C 1
ATOM 712 O O . LEU A 1 92 ? -6.706 3.674 0.169 1.00 96.81 92 LEU A O 1
ATOM 716 N N . TRP A 1 93 ? -8.155 2.733 1.607 1.00 98.00 93 TRP A N 1
ATOM 717 C CA . TRP A 1 93 ? -7.474 1.438 1.659 1.00 98.00 93 TRP A CA 1
ATOM 718 C C . TRP A 1 93 ? -7.431 0.750 0.298 1.00 98.00 93 TRP A C 1
ATOM 720 O O . TRP A 1 93 ? -6.371 0.283 -0.114 1.00 98.00 93 TRP A O 1
ATOM 730 N N . ILE A 1 94 ? -8.551 0.722 -0.426 1.00 98.06 94 ILE A N 1
ATOM 731 C CA . ILE A 1 94 ? -8.615 0.119 -1.763 1.00 98.06 94 ILE A CA 1
ATOM 732 C C . ILE A 1 94 ? -7.672 0.855 -2.719 1.00 98.06 94 ILE A C 1
ATOM 734 O O . ILE A 1 94 ? -6.899 0.213 -3.429 1.00 98.06 94 ILE A O 1
ATOM 738 N N . SER A 1 95 ? -7.677 2.189 -2.696 1.00 97.81 95 SER A N 1
ATOM 739 C CA . SER A 1 95 ? -6.790 3.009 -3.530 1.00 97.81 95 SER A CA 1
ATOM 740 C C . SER A 1 95 ? -5.318 2.759 -3.212 1.00 97.81 95 SER A C 1
ATOM 742 O O . SER A 1 95 ? -4.495 2.635 -4.118 1.00 97.81 95 SER A O 1
ATOM 744 N N . PHE A 1 96 ? -4.983 2.635 -1.927 1.00 97.69 96 PHE A N 1
ATOM 745 C CA . PHE A 1 96 ? -3.626 2.348 -1.481 1.00 97.69 96 PHE A CA 1
ATOM 746 C C . PHE A 1 96 ? -3.159 0.947 -1.899 1.00 97.69 96 PHE A C 1
ATOM 748 O O . PHE A 1 96 ? -2.062 0.802 -2.441 1.00 97.69 96 PHE A O 1
ATOM 755 N N . LEU A 1 97 ? -3.994 -0.080 -1.713 1.00 98.19 97 LEU A N 1
ATOM 756 C CA . LEU A 1 97 ? -3.679 -1.446 -2.136 1.00 98.19 97 LEU A CA 1
ATOM 757 C C . LEU A 1 97 ? -3.546 -1.551 -3.658 1.00 98.19 97 LEU A C 1
ATOM 759 O O . LEU A 1 97 ? -2.587 -2.151 -4.142 1.00 98.19 97 LEU A O 1
ATOM 763 N N . LEU A 1 98 ? -4.449 -0.921 -4.415 1.00 98.19 98 LEU A N 1
ATOM 764 C CA . LEU A 1 98 ? -4.352 -0.836 -5.872 1.00 98.19 98 LEU A CA 1
ATOM 765 C C . LEU A 1 98 ? -3.040 -0.174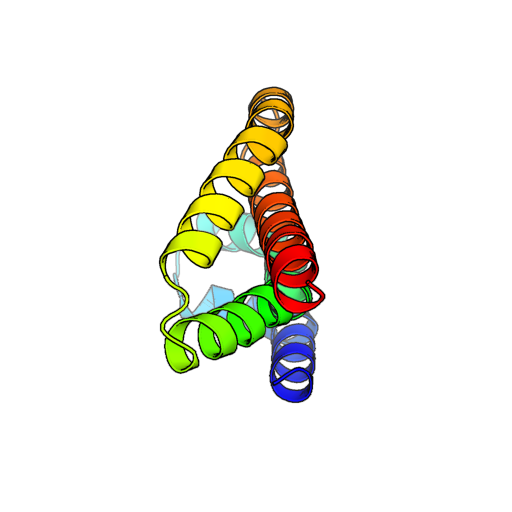 -6.296 1.00 98.19 98 LEU A C 1
ATOM 767 O O . LEU A 1 98 ? -2.348 -0.683 -7.175 1.00 98.19 98 LEU A O 1
ATOM 771 N N . PHE A 1 99 ? -2.674 0.937 -5.660 1.00 98.06 99 PHE A N 1
ATOM 772 C CA . PHE A 1 99 ? -1.413 1.609 -5.939 1.00 98.06 99 PHE A CA 1
ATOM 773 C C . PHE A 1 99 ? -0.209 0.691 -5.684 1.00 98.06 99 PHE A C 1
ATOM 775 O O . PHE A 1 99 ? 0.689 0.635 -6.522 1.00 98.06 99 PHE A O 1
ATOM 782 N N . MET A 1 100 ? -0.200 -0.086 -4.594 1.00 98.06 100 MET A N 1
ATOM 783 C CA . MET A 1 100 ? 0.854 -1.082 -4.349 1.00 98.06 100 MET A CA 1
ATOM 784 C C . MET A 1 100 ? 0.911 -2.150 -5.453 1.00 98.06 100 MET A C 1
ATOM 786 O O . MET A 1 100 ? 1.997 -2.435 -5.955 1.00 98.06 100 MET A O 1
ATOM 790 N N . VAL A 1 101 ? -0.237 -2.680 -5.896 1.00 98.12 101 VAL A N 1
ATOM 791 C CA . VAL A 1 101 ? -0.303 -3.638 -7.019 1.00 98.12 101 VAL A CA 1
ATOM 792 C C . VAL A 1 101 ? 0.265 -3.026 -8.301 1.00 98.12 101 VAL A C 1
ATOM 794 O O . VAL A 1 101 ? 1.091 -3.646 -8.972 1.00 98.12 101 VAL A O 1
ATOM 797 N N . LEU A 1 102 ? -0.136 -1.797 -8.637 1.00 97.94 102 LEU A N 1
ATOM 798 C CA . LEU A 1 102 ? 0.333 -1.094 -9.835 1.00 97.94 102 LEU A CA 1
ATOM 799 C C . LEU A 1 102 ? 1.837 -0.821 -9.784 1.00 97.94 102 LEU A C 1
ATOM 801 O O . LEU A 1 102 ? 2.518 -0.996 -10.795 1.00 97.94 102 LEU A O 1
ATOM 805 N N . ARG A 1 103 ? 2.381 -0.470 -8.614 1.00 96.81 103 ARG A N 1
ATOM 806 C CA . ARG A 1 103 ? 3.832 -0.339 -8.422 1.00 96.81 103 ARG A CA 1
ATOM 807 C C . ARG A 1 103 ? 4.552 -1.644 -8.724 1.00 96.81 103 ARG A C 1
ATOM 809 O O . ARG A 1 103 ? 5.523 -1.645 -9.474 1.00 96.81 103 ARG A O 1
ATOM 816 N N . SER A 1 104 ? 4.072 -2.755 -8.167 1.00 96.50 104 SER A N 1
ATOM 817 C CA . SER A 1 104 ? 4.655 -4.073 -8.423 1.00 96.50 104 SER A CA 1
ATOM 818 C C . SER A 1 104 ? 4.583 -4.450 -9.902 1.00 96.50 104 SER A C 1
ATOM 820 O O . SER A 1 104 ? 5.575 -4.904 -10.463 1.00 96.50 104 SER A O 1
ATOM 822 N N . ALA A 1 105 ? 3.443 -4.209 -10.553 1.00 97.44 105 ALA A N 1
ATOM 823 C CA . ALA A 1 105 ? 3.255 -4.509 -11.968 1.00 97.44 105 ALA A CA 1
ATOM 824 C C . ALA A 1 105 ? 4.158 -3.652 -12.870 1.00 97.44 105 ALA A C 1
ATOM 826 O O . ALA A 1 105 ? 4.856 -4.184 -13.730 1.00 97.44 105 ALA A O 1
ATOM 827 N N . THR A 1 106 ? 4.190 -2.332 -12.666 1.00 97.00 106 THR A N 1
ATOM 828 C CA . THR A 1 106 ? 4.988 -1.410 -13.494 1.00 97.00 106 THR A CA 1
ATOM 829 C C . THR A 1 106 ? 6.488 -1.645 -13.337 1.00 97.00 106 THR A C 1
ATOM 831 O O . THR A 1 106 ? 7.194 -1.711 -14.343 1.00 97.00 106 THR A O 1
ATOM 834 N N . LEU A 1 107 ? 6.983 -1.845 -12.111 1.00 95.94 107 LEU A N 1
ATOM 835 C CA . LEU A 1 107 ? 8.378 -2.234 -11.876 1.00 95.94 107 LEU A CA 1
ATOM 836 C C . LEU A 1 107 ? 8.686 -3.613 -12.465 1.00 95.94 107 LEU A C 1
ATOM 838 O O . LEU A 1 107 ? 9.747 -3.793 -13.055 1.00 95.94 107 LEU A O 1
ATOM 842 N N . GLY A 1 108 ? 7.754 -4.565 -12.364 1.00 95.75 108 GLY A N 1
ATOM 843 C CA . GLY A 1 108 ? 7.893 -5.892 -12.964 1.00 95.75 108 GLY A CA 1
ATOM 844 C C . GLY A 1 108 ? 8.075 -5.831 -14.482 1.00 95.75 108 GLY A C 1
ATOM 845 O O . GLY A 1 108 ? 8.942 -6.511 -15.024 1.00 95.75 108 GLY A O 1
ATOM 846 N N . VAL A 1 109 ? 7.340 -4.946 -15.166 1.00 95.75 109 VAL A N 1
ATOM 847 C CA . VAL A 1 109 ? 7.506 -4.704 -16.610 1.00 95.75 109 VAL A CA 1
ATOM 848 C C . VAL A 1 109 ? 8.895 -4.148 -16.938 1.00 95.75 109 VAL A C 1
ATOM 850 O O . VAL A 1 109 ? 9.495 -4.577 -17.920 1.00 95.75 109 VAL A O 1
ATOM 853 N N . TYR A 1 110 ? 9.429 -3.221 -16.135 1.00 93.62 110 TYR A N 1
ATOM 854 C CA . TYR A 1 110 ? 10.795 -2.710 -16.319 1.00 93.62 110 TYR A CA 1
ATOM 855 C C . TYR A 1 110 ? 11.881 -3.731 -15.965 1.00 93.62 110 TYR A C 1
ATOM 857 O O . TYR A 1 110 ? 12.982 -3.637 -16.494 1.00 93.62 110 TYR A O 1
ATOM 865 N N . ALA A 1 111 ? 11.603 -4.667 -15.055 1.00 91.75 111 ALA A N 1
ATOM 866 C CA . ALA A 1 111 ? 12.551 -5.706 -14.661 1.00 91.75 111 ALA A CA 1
ATOM 867 C C . ALA A 1 111 ? 12.650 -6.819 -15.711 1.00 91.75 111 ALA A C 1
ATOM 869 O O . ALA A 1 111 ? 13.706 -7.425 -15.856 1.00 91.75 111 ALA A O 1
ATOM 870 N N . TRP A 1 112 ? 11.552 -7.089 -16.424 1.00 90.19 112 TRP A N 1
ATOM 871 C CA . TRP A 1 112 ? 11.503 -8.076 -17.505 1.00 90.19 112 TRP A CA 1
ATOM 872 C C . TRP A 1 112 ? 12.156 -7.586 -18.806 1.00 90.19 112 TRP A C 1
ATOM 874 O O . TRP A 1 112 ? 12.575 -8.397 -19.629 1.00 90.19 112 TRP A O 1
ATOM 884 N N . ARG A 1 113 ? 12.190 -6.267 -19.008 1.00 80.62 113 ARG A N 1
ATOM 885 C CA . ARG A 1 113 ? 12.852 -5.612 -20.141 1.00 80.62 113 ARG A CA 1
ATOM 886 C C . ARG A 1 113 ? 14.328 -5.378 -19.853 1.00 80.62 113 ARG A C 1
ATOM 888 O O . ARG A 1 113 ? 15.108 -5.581 -20.805 1.00 80.62 113 ARG A O 1
#

Nearest PDB structures (foldseek):
  5y50-assembly1_A  TM=8.478E-01  e=1.352E-01  Arabidopsis thaliana
  6kkl-assembly1_A  TM=3.470E-01  e=2.694E+00  Escherichia coli K-12
  6kkj-assembly1_B  TM=3.311E-01  e=6.385E+00  Escherichia coli K-12

Foldseek 3Di:
DLVVLLVQLVCLVVVVLVVLVVVDVDPVSSVVSVVCSNLVSCQSNLQVLLVVLVVVCVVVVVVVQLVVLLVVLCVVLVVQLVVLVVVPVVSVSVSVSSSSNSSSVSSVVVVVD